Protein AF-A0A521U4K9-F1 (afdb_monomer_lite)

pLDDT: mean 96.63, std 4.37, range [61.84, 98.81]

Structure (mmCIF, N/CA/C/O backbone):
data_AF-A0A521U4K9-F1
#
_entry.id   AF-A0A521U4K9-F1
#
loop_
_atom_site.group_PDB
_atom_site.id
_atom_site.type_symbol
_atom_site.label_atom_id
_atom_site.label_alt_id
_atom_site.label_comp_id
_atom_site.label_asym_id
_atom_site.label_entity_id
_atom_site.label_seq_id
_atom_site.pdbx_PDB_ins_code
_atom_site.Cartn_x
_atom_site.Cartn_y
_atom_site.Cartn_z
_atom_site.occupancy
_atom_site.B_iso_or_equiv
_atom_site.auth_seq_id
_atom_site.auth_comp_id
_atom_site.auth_asym_id
_atom_site.auth_atom_id
_atom_site.pdbx_PDB_model_num
ATOM 1 N N . LYS A 1 1 ? -13.350 -1.425 17.538 1.00 61.84 1 LYS A N 1
ATOM 2 C CA . LYS A 1 1 ? -12.355 -0.314 17.530 1.00 61.84 1 LYS A CA 1
ATOM 3 C C . LYS A 1 1 ? -10.977 -0.824 17.976 1.00 61.84 1 LYS A C 1
ATOM 5 O O . LYS A 1 1 ? -10.455 -0.372 18.983 1.00 61.84 1 LYS A O 1
ATOM 10 N N . THR A 1 2 ? -10.423 -1.805 17.267 1.00 84.25 2 THR A N 1
ATOM 11 C CA . THR A 1 2 ? -9.210 -2.547 17.663 1.00 84.25 2 THR A CA 1
ATOM 12 C C . THR A 1 2 ? -7.919 -1.901 17.163 1.00 84.25 2 THR A C 1
ATOM 14 O O . THR A 1 2 ? -6.935 -1.879 17.890 1.00 84.25 2 THR A O 1
ATOM 17 N N . PHE A 1 3 ? -7.932 -1.308 15.968 1.00 93.25 3 PHE A N 1
ATOM 18 C CA . PHE A 1 3 ? -6.761 -0.638 15.396 1.00 93.25 3 PHE A CA 1
ATOM 19 C C . PHE A 1 3 ? -6.700 0.839 15.819 1.00 93.25 3 PHE A C 1
ATOM 21 O O . PHE A 1 3 ? -7.685 1.550 15.593 1.00 93.25 3 PHE A O 1
ATOM 28 N N . PRO A 1 4 ? -5.600 1.339 16.410 1.00 95.75 4 PRO A N 1
ATOM 29 C CA . PRO A 1 4 ? -5.439 2.762 16.723 1.00 95.75 4 PRO A CA 1
ATOM 30 C C . PRO A 1 4 ? -5.479 3.653 15.471 1.00 95.75 4 PRO A C 1
ATOM 32 O O . PRO A 1 4 ? -5.166 3.198 14.376 1.00 95.75 4 PRO A O 1
ATOM 35 N N . ILE A 1 5 ? -5.855 4.928 15.610 1.00 97.19 5 ILE A N 1
ATOM 36 C CA . ILE A 1 5 ? -5.703 5.903 14.513 1.00 97.19 5 ILE A CA 1
ATOM 37 C C . ILE A 1 5 ? -4.213 6.030 14.176 1.00 97.19 5 ILE A C 1
ATOM 39 O O . ILE A 1 5 ? -3.388 6.006 15.089 1.00 97.19 5 ILE A O 1
ATOM 43 N N . ASN A 1 6 ? -3.882 6.193 12.889 1.00 97.69 6 ASN A N 1
ATOM 44 C CA . ASN A 1 6 ? -2.501 6.273 12.411 1.00 97.69 6 ASN A CA 1
ATOM 45 C C . ASN A 1 6 ? -1.673 5.035 12.804 1.00 97.69 6 ASN A C 1
ATOM 47 O O . ASN A 1 6 ? -0.606 5.129 13.408 1.00 97.69 6 ASN A O 1
ATOM 51 N N . HIS A 1 7 ? -2.208 3.857 12.503 1.00 96.75 7 HIS A N 1
ATOM 52 C CA . HIS A 1 7 ? -1.612 2.573 12.851 1.00 96.75 7 HIS A CA 1
ATOM 53 C C . HIS A 1 7 ? -1.252 1.798 11.593 1.00 96.75 7 HIS A C 1
ATOM 55 O O . HIS A 1 7 ? -1.908 1.928 10.560 1.00 96.75 7 HIS A O 1
ATOM 61 N N . SER A 1 8 ? -0.248 0.937 11.699 1.00 97.62 8 SER A N 1
ATOM 62 C CA . SER A 1 8 ? 0.064 -0.004 10.640 1.00 97.62 8 SER A CA 1
ATOM 63 C C . SER A 1 8 ? 0.659 -1.293 11.176 1.00 97.62 8 SER A C 1
ATOM 65 O O . SER A 1 8 ? 1.456 -1.262 12.114 1.00 97.62 8 SER A O 1
ATOM 67 N N . GLU A 1 9 ? 0.368 -2.389 10.494 1.00 97.75 9 GLU A N 1
ATOM 68 C CA . GLU A 1 9 ? 0.968 -3.700 10.725 1.00 97.75 9 GLU A CA 1
ATOM 69 C C . GLU A 1 9 ? 1.112 -4.456 9.400 1.00 97.75 9 GLU A C 1
ATOM 71 O O . GLU A 1 9 ? 0.557 -4.061 8.371 1.00 97.75 9 GLU A O 1
ATOM 76 N N . VAL A 1 10 ? 1.920 -5.515 9.407 1.00 98.25 10 VAL A N 1
ATOM 77 C CA . VAL A 1 10 ? 2.099 -6.374 8.235 1.00 98.25 10 VAL A CA 1
ATOM 78 C C . VAL A 1 10 ? 1.117 -7.529 8.330 1.00 98.25 10 VAL A C 1
ATOM 80 O O . VAL A 1 10 ? 1.161 -8.295 9.290 1.00 98.25 10 VAL A O 1
ATOM 83 N N . ILE A 1 11 ? 0.284 -7.688 7.306 1.00 97.88 11 ILE A N 1
ATOM 84 C CA . ILE A 1 11 ? -0.623 -8.830 7.175 1.00 97.88 11 ILE A CA 1
ATOM 85 C C . ILE A 1 11 ? -0.159 -9.750 6.045 1.00 97.88 11 ILE A C 1
ATOM 87 O O . ILE A 1 11 ? 0.555 -9.331 5.127 1.00 97.88 11 ILE A O 1
ATOM 91 N N . THR A 1 12 ? -0.568 -11.016 6.117 1.00 98.12 12 THR A N 1
ATOM 92 C CA . THR A 1 12 ? -0.305 -12.009 5.069 1.00 98.12 12 THR A CA 1
ATOM 93 C C . THR A 1 12 ? -1.597 -12.314 4.326 1.00 98.12 12 THR A C 1
ATOM 95 O O . THR A 1 12 ? -2.583 -12.694 4.953 1.00 98.12 12 THR A O 1
ATOM 98 N N . TYR A 1 13 ? -1.596 -12.163 3.001 1.00 97.44 13 TYR A N 1
ATOM 99 C CA . TYR A 1 13 ? -2.740 -12.511 2.164 1.00 97.44 13 TYR A CA 1
ATOM 100 C C . TYR A 1 13 ? -2.307 -13.004 0.768 1.00 97.44 13 TYR A C 1
ATOM 102 O O . TYR A 1 13 ? -1.476 -12.347 0.132 1.00 97.44 13 TYR A O 1
ATOM 110 N N . PRO A 1 14 ? -2.903 -14.100 0.259 1.00 95.81 14 PRO A N 1
ATOM 111 C CA . PRO A 1 14 ? -3.728 -15.043 1.015 1.00 95.81 14 PRO A CA 1
ATOM 112 C C . PRO A 1 14 ? -2.848 -15.842 1.990 1.00 95.81 14 PRO A C 1
ATOM 114 O O . PRO A 1 14 ? -1.773 -16.312 1.604 1.00 95.81 14 PRO A O 1
ATOM 117 N N . SER A 1 15 ? -3.291 -15.976 3.245 1.00 94.00 15 SER A N 1
ATOM 118 C CA . SER A 1 15 ? -2.659 -16.893 4.202 1.00 94.00 15 SER A CA 1
ATOM 119 C C . SER A 1 15 ? -3.058 -18.324 3.860 1.00 94.00 15 SER A C 1
ATOM 121 O O . SER A 1 15 ? -4.207 -18.603 3.517 1.00 94.00 15 SER A O 1
ATOM 123 N N . THR A 1 16 ? -2.082 -19.216 3.911 1.00 94.94 16 THR A N 1
ATOM 124 C CA . THR A 1 16 ? -2.222 -20.632 3.565 1.00 94.94 16 THR A CA 1
ATOM 125 C C . THR A 1 16 ? -2.215 -21.533 4.794 1.00 94.94 16 THR A C 1
ATOM 127 O O . THR A 1 16 ? -2.588 -22.698 4.694 1.00 94.94 16 THR A O 1
ATOM 130 N N . GLY A 1 17 ? -1.779 -21.009 5.945 1.00 95.00 17 GLY A N 1
ATOM 131 C CA . GLY A 1 17 ? -1.501 -21.799 7.143 1.00 95.00 17 GLY A CA 1
ATOM 132 C C . GLY A 1 17 ? -0.159 -22.539 7.094 1.00 95.00 17 GLY A C 1
ATOM 133 O O . GLY A 1 17 ? 0.255 -23.084 8.114 1.00 95.00 17 GLY A O 1
ATOM 134 N N . ASP A 1 18 ? 0.540 -22.531 5.953 1.00 97.12 18 ASP A N 1
ATOM 135 C CA . ASP A 1 18 ? 1.917 -23.008 5.828 1.00 97.12 18 ASP A CA 1
ATOM 136 C C . ASP A 1 18 ? 2.881 -21.844 6.118 1.00 97.12 18 ASP A C 1
ATOM 138 O O . ASP A 1 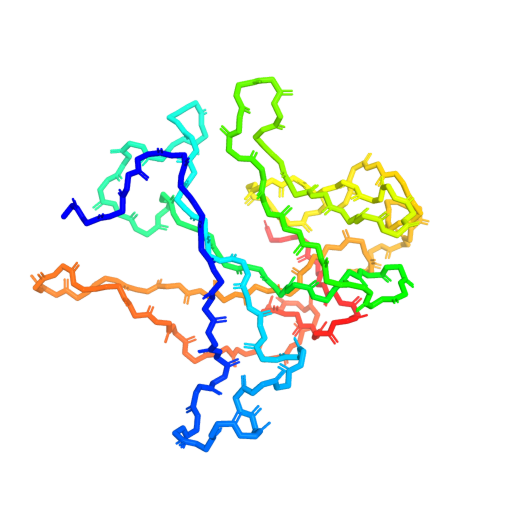18 ? 2.930 -20.885 5.341 1.00 97.12 18 ASP A O 1
ATOM 142 N N . PRO A 1 19 ? 3.685 -21.903 7.198 1.00 95.69 19 PRO A N 1
ATOM 143 C CA . PRO A 1 19 ? 4.607 -20.827 7.550 1.00 95.69 19 PRO A CA 1
ATOM 144 C C . PRO A 1 19 ? 5.645 -20.503 6.470 1.00 95.69 19 PRO A C 1
ATOM 146 O O . PRO A 1 19 ? 6.095 -19.360 6.393 1.00 95.69 19 PRO A O 1
ATOM 149 N N . ALA A 1 20 ? 6.048 -21.477 5.649 1.00 95.56 20 ALA A N 1
ATOM 150 C CA . ALA A 1 20 ? 7.034 -21.270 4.593 1.00 95.56 20 ALA A CA 1
ATOM 151 C C . ALA A 1 20 ? 6.431 -20.497 3.415 1.00 95.56 20 ALA A C 1
ATOM 153 O O . ALA A 1 20 ? 7.041 -19.542 2.935 1.00 95.56 20 ALA A O 1
ATOM 154 N N . LEU A 1 21 ? 5.218 -20.863 2.989 1.00 95.19 21 LEU A N 1
ATOM 155 C CA . LEU A 1 21 ? 4.490 -20.114 1.961 1.00 95.19 21 LEU A CA 1
ATOM 156 C C . LEU A 1 21 ? 4.091 -18.736 2.479 1.00 95.19 21 LEU A C 1
ATOM 158 O O . LEU A 1 21 ? 4.278 -17.735 1.795 1.00 95.19 21 LEU A O 1
ATOM 162 N N . ASP A 1 22 ? 3.617 -18.655 3.718 1.00 96.94 22 ASP A N 1
ATOM 163 C CA . ASP A 1 22 ? 3.196 -17.398 4.322 1.00 96.94 22 ASP A CA 1
ATOM 164 C C . ASP A 1 22 ? 4.381 -16.462 4.598 1.00 96.94 22 ASP A C 1
ATOM 166 O O . ASP A 1 22 ? 4.162 -15.271 4.789 1.00 96.94 22 ASP A O 1
ATOM 170 N N . ALA A 1 23 ? 5.633 -16.931 4.571 1.00 95.88 23 ALA A N 1
ATOM 171 C CA . ALA A 1 23 ? 6.826 -16.083 4.630 1.00 95.88 23 ALA A CA 1
ATOM 172 C C . ALA A 1 23 ? 7.155 -15.379 3.297 1.00 95.88 23 ALA A C 1
ATOM 174 O O . ALA A 1 23 ?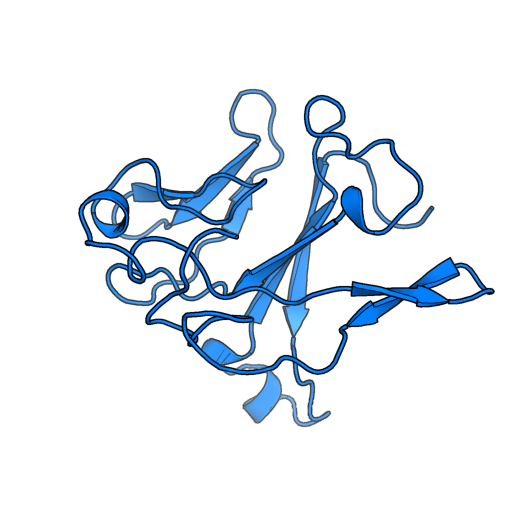 7.978 -14.461 3.283 1.00 95.88 23 ALA A O 1
ATOM 175 N N . GLU A 1 24 ? 6.518 -15.765 2.188 1.00 96.69 24 GLU A N 1
ATOM 176 C CA . GLU A 1 24 ? 6.770 -15.210 0.859 1.00 96.69 24 GLU A CA 1
ATOM 177 C C . GLU A 1 24 ? 6.497 -13.696 0.801 1.00 96.69 24 GLU A C 1
ATOM 179 O O . GLU A 1 24 ? 5.424 -13.211 1.166 1.00 96.69 24 GLU A O 1
ATOM 184 N N . ALA A 1 25 ? 7.461 -12.938 0.271 1.00 96.94 25 ALA A N 1
ATOM 185 C CA . ALA A 1 25 ? 7.405 -11.478 0.166 1.00 96.94 25 ALA A CA 1
ATOM 186 C C . ALA A 1 25 ? 6.171 -10.960 -0.599 1.00 96.94 25 ALA A C 1
ATOM 188 O O . ALA A 1 25 ? 5.576 -9.955 -0.213 1.00 96.94 25 ALA A O 1
ATOM 189 N N . PHE A 1 26 ? 5.750 -11.670 -1.650 1.00 97.00 26 PHE A N 1
ATOM 190 C CA . PHE A 1 26 ? 4.608 -11.301 -2.494 1.00 97.00 26 PHE A CA 1
ATOM 191 C C . PHE A 1 26 ? 3.251 -11.483 -1.798 1.00 97.00 26 PHE A C 1
ATOM 193 O O . PHE A 1 26 ? 2.238 -11.010 -2.304 1.00 97.00 26 PHE A O 1
ATOM 200 N N . ARG A 1 27 ? 3.224 -12.102 -0.612 1.00 97.62 27 ARG A N 1
ATOM 201 C CA . ARG A 1 27 ? 2.026 -12.244 0.227 1.00 97.62 27 ARG A CA 1
ATOM 202 C C . ARG A 1 27 ? 1.973 -11.232 1.361 1.00 97.62 27 ARG A C 1
ATOM 204 O O . ARG A 1 27 ? 1.055 -11.298 2.175 1.00 97.62 27 ARG A O 1
ATOM 211 N N . LYS A 1 28 ? 2.948 -10.323 1.457 1.00 98.44 28 LYS A N 1
ATOM 212 C CA . LYS A 1 28 ? 3.038 -9.332 2.533 1.00 98.44 28 LYS A CA 1
ATOM 213 C C . LYS A 1 28 ? 2.417 -8.010 2.118 1.00 98.44 28 LYS A C 1
ATOM 215 O O . LYS A 1 28 ? 2.754 -7.434 1.080 1.00 98.44 28 LYS A O 1
ATOM 220 N N . TRP A 1 29 ? 1.530 -7.520 2.973 1.00 98.69 29 TRP A N 1
ATOM 221 C CA . TRP A 1 29 ? 0.779 -6.295 2.754 1.00 98.69 29 TRP A CA 1
ATOM 222 C C . TRP A 1 29 ? 0.945 -5.372 3.945 1.00 98.69 29 TRP A C 1
ATOM 224 O O . TRP A 1 29 ? 0.877 -5.802 5.098 1.00 98.69 29 TRP A O 1
ATOM 234 N N . GLN A 1 30 ? 1.134 -4.090 3.661 1.00 98.50 30 GLN A N 1
ATOM 235 C CA . GLN A 1 30 ? 1.106 -3.063 4.679 1.00 98.50 30 GLN A CA 1
ATOM 236 C C . GLN A 1 30 ? -0.353 -2.703 4.946 1.00 98.50 30 GLN A C 1
ATOM 238 O O . GLN A 1 30 ? -0.948 -1.951 4.175 1.00 98.50 30 GLN A O 1
ATOM 243 N N . PHE A 1 31 ? -0.923 -3.238 6.025 1.00 98.56 31 PHE A N 1
ATOM 244 C CA . PHE A 1 31 ? -2.208 -2.790 6.549 1.00 98.56 31 PHE A CA 1
ATOM 245 C C . PHE A 1 31 ? -2.014 -1.456 7.265 1.00 98.56 31 PHE A C 1
ATOM 247 O O . PHE A 1 31 ? -1.062 -1.292 8.033 1.00 98.56 31 PHE A O 1
ATOM 254 N N . ILE A 1 32 ? -2.888 -0.495 6.982 1.00 98.56 32 ILE A N 1
ATOM 255 C CA . ILE A 1 32 ? -2.813 0.872 7.491 1.00 98.56 32 ILE A CA 1
ATOM 256 C C . ILE A 1 32 ? -4.213 1.294 7.921 1.00 98.56 32 ILE A C 1
ATOM 258 O O . ILE A 1 32 ? -5.136 1.307 7.107 1.00 98.56 32 ILE A O 1
ATOM 262 N N . ARG A 1 33 ? -4.359 1.718 9.177 1.00 98.12 33 ARG A N 1
ATOM 263 C CA . ARG A 1 33 ? -5.419 2.648 9.563 1.00 98.12 33 ARG A CA 1
ATOM 264 C C . ARG A 1 33 ? -4.868 4.057 9.411 1.00 98.12 33 ARG A C 1
ATOM 266 O O . ARG A 1 33 ? -3.878 4.408 10.052 1.00 98.12 33 ARG A O 1
ATOM 273 N N . LEU A 1 34 ? -5.508 4.845 8.556 1.00 98.38 34 LEU A N 1
ATOM 274 C CA . LEU A 1 34 ? -5.054 6.184 8.200 1.00 98.38 34 LEU A CA 1
ATOM 275 C C . LEU A 1 34 ? -4.941 7.099 9.436 1.00 98.38 34 LEU A C 1
ATOM 277 O O . LEU A 1 34 ? -5.549 6.834 10.482 1.00 98.38 34 LEU A O 1
ATOM 281 N N . PRO A 1 35 ? -4.150 8.178 9.354 1.00 97.81 35 PRO A N 1
ATOM 282 C CA . PRO A 1 35 ? -4.183 9.234 10.352 1.00 97.81 35 PRO A CA 1
ATOM 283 C C . PRO A 1 35 ? -5.491 10.032 10.267 1.00 97.81 35 PRO A C 1
ATOM 285 O O . PRO A 1 35 ? -6.232 9.946 9.283 1.00 97.81 35 PRO A O 1
ATOM 288 N N . GLN A 1 36 ? -5.797 10.790 11.321 1.00 97.19 36 GLN A N 1
ATOM 289 C CA . GLN A 1 36 ? -7.081 11.483 11.455 1.00 97.19 36 GLN A CA 1
ATOM 290 C C . GLN A 1 36 ? -7.327 12.466 10.304 1.00 97.19 36 GLN A C 1
ATOM 292 O O . GLN A 1 36 ? -8.405 12.476 9.722 1.00 97.19 36 GLN A O 1
ATOM 297 N N . GLU A 1 37 ? -6.312 13.234 9.916 1.00 96.62 37 GLU A N 1
ATOM 298 C CA . GLU A 1 37 ? -6.378 14.206 8.822 1.00 96.62 37 GLU A CA 1
ATOM 299 C C . GLU A 1 37 ? -6.636 13.573 7.443 1.00 96.62 37 GLU A C 1
ATOM 301 O O . GLU A 1 37 ? -7.054 14.264 6.519 1.00 96.62 37 GLU A O 1
ATOM 306 N N . LEU A 1 38 ? -6.433 12.257 7.312 1.00 97.06 38 LEU A N 1
ATOM 307 C CA . LEU A 1 38 ? -6.734 11.474 6.110 1.00 97.06 38 LEU A CA 1
ATOM 308 C C . LEU A 1 38 ? -8.003 10.616 6.277 1.00 97.06 38 LEU A C 1
ATOM 310 O O . LEU A 1 38 ? -8.269 9.729 5.469 1.00 97.06 38 LEU A O 1
ATOM 314 N N . GLY A 1 39 ? -8.803 10.882 7.315 1.00 97.25 39 GLY A N 1
ATOM 315 C CA . GLY A 1 39 ? -10.086 10.227 7.570 1.00 97.25 39 GLY A CA 1
ATOM 316 C C . GLY A 1 39 ? -10.004 8.945 8.395 1.00 97.25 39 GLY A C 1
ATOM 317 O O . GLY A 1 39 ? -10.969 8.190 8.420 1.00 97.25 39 GLY A O 1
ATOM 318 N N . GLY A 1 40 ? -8.887 8.680 9.075 1.00 97.25 40 GLY A N 1
ATOM 319 C CA . GLY A 1 40 ? -8.713 7.476 9.889 1.00 97.25 40 GLY A CA 1
ATOM 320 C C . GLY A 1 40 ? -9.606 7.374 11.128 1.00 97.25 40 GLY A C 1
ATOM 321 O O . GLY A 1 40 ? -9.705 6.305 11.734 1.00 97.25 40 GLY A O 1
ATOM 322 N N . ASP A 1 41 ? -10.257 8.460 11.537 1.00 96.81 41 ASP A N 1
ATOM 323 C CA . ASP A 1 41 ? -11.217 8.503 12.642 1.00 96.81 41 ASP A CA 1
ATOM 324 C C . ASP A 1 41 ? -12.618 7.998 12.256 1.00 96.81 41 ASP A C 1
ATOM 326 O O . ASP A 1 41 ? -13.400 7.636 13.148 1.00 96.81 41 ASP A O 1
ATOM 330 N N . LYS A 1 42 ? -12.912 7.865 10.955 1.00 95.31 42 LYS A N 1
ATOM 331 C CA . LYS A 1 42 ? -14.152 7.247 10.470 1.00 95.31 42 LYS A CA 1
ATOM 332 C C . LYS A 1 42 ? -14.261 5.796 10.946 1.00 95.31 42 LYS A C 1
ATOM 334 O O . LYS A 1 42 ? -13.266 5.117 11.228 1.00 95.31 42 LYS A O 1
ATOM 339 N N . GLN A 1 43 ? -15.495 5.322 11.080 1.00 90.81 43 GLN A N 1
ATOM 340 C CA . GLN A 1 43 ? -15.815 3.987 11.601 1.00 90.81 43 GLN A CA 1
ATOM 341 C C . GLN A 1 43 ? -16.301 3.055 10.484 1.00 90.81 43 GLN A C 1
ATOM 343 O O . GLN A 1 43 ? -17.217 2.267 10.686 1.00 90.81 43 GLN A O 1
ATOM 348 N N . ASP A 1 44 ? -15.695 3.168 9.306 1.00 94.12 44 ASP A N 1
ATOM 349 C CA . ASP A 1 44 ? -15.998 2.368 8.122 1.00 94.12 44 ASP A CA 1
ATOM 350 C C . ASP A 1 44 ? -14.699 2.001 7.377 1.00 94.12 44 ASP A C 1
ATOM 352 O O . ASP A 1 44 ? -13.596 2.392 7.778 1.00 94.12 44 ASP A O 1
ATOM 356 N N . VAL A 1 45 ? -14.825 1.233 6.289 1.00 96.75 45 VAL A N 1
ATOM 357 C CA . VAL A 1 45 ? -13.689 0.756 5.479 1.00 96.75 45 VAL A CA 1
ATOM 358 C C . VAL A 1 45 ? -12.826 1.882 4.903 1.00 96.75 45 VAL A C 1
ATOM 360 O O . VAL A 1 45 ? -11.650 1.658 4.622 1.00 96.75 45 VAL A O 1
ATOM 363 N N . SER A 1 46 ? -13.350 3.106 4.764 1.00 96.94 46 SER A N 1
ATOM 364 C CA . SER A 1 46 ? -12.597 4.226 4.189 1.00 96.94 46 SER A CA 1
ATOM 365 C C . SER A 1 46 ? -11.433 4.688 5.072 1.00 96.94 46 SER A C 1
ATOM 367 O O . SER A 1 46 ? -10.500 5.304 4.553 1.00 96.94 46 SER A O 1
ATOM 369 N N . SER A 1 47 ? -11.429 4.323 6.359 1.00 97.38 47 SER A N 1
ATOM 370 C CA . SER A 1 47 ? -10.316 4.545 7.295 1.00 97.38 47 SER A CA 1
ATOM 371 C C . SER A 1 47 ? -9.109 3.639 7.060 1.00 97.38 47 SER A C 1
ATOM 373 O O . SER A 1 47 ? -8.058 3.867 7.664 1.00 97.38 47 SER A O 1
ATOM 375 N N . PHE A 1 48 ? -9.248 2.597 6.238 1.00 98.19 48 PHE A N 1
ATOM 376 C CA . PHE A 1 48 ? -8.259 1.532 6.109 1.00 98.19 48 PHE A CA 1
ATOM 377 C C . PHE A 1 48 ? -7.702 1.436 4.695 1.00 98.19 48 PHE A C 1
ATOM 379 O O . PHE A 1 48 ? -8.388 1.707 3.708 1.00 98.19 48 PHE A O 1
ATOM 386 N N . ARG A 1 49 ? -6.438 1.036 4.592 1.00 98.50 49 ARG A N 1
ATOM 387 C CA . ARG A 1 49 ? -5.761 0.696 3.340 1.00 98.50 49 ARG A CA 1
ATOM 388 C C . ARG A 1 49 ? -4.926 -0.558 3.540 1.00 98.50 49 ARG A C 1
ATOM 390 O O . ARG A 1 49 ? -4.412 -0.796 4.631 1.00 98.50 49 ARG A O 1
ATOM 397 N N . ALA A 1 50 ? -4.766 -1.335 2.479 1.00 98.62 50 ALA A N 1
ATOM 398 C CA . ALA A 1 50 ? -3.741 -2.361 2.410 1.00 98.62 50 ALA A CA 1
ATOM 399 C C . ALA A 1 50 ? -3.106 -2.359 1.031 1.00 98.62 50 ALA A C 1
ATOM 401 O O . ALA A 1 50 ? -3.785 -2.531 0.023 1.00 98.62 50 ALA A O 1
ATOM 402 N N . TYR A 1 51 ? -1.791 -2.192 1.011 1.00 98.81 51 TYR A N 1
ATOM 403 C CA . TYR A 1 51 ? -0.995 -2.172 -0.207 1.00 98.81 51 TYR A CA 1
ATOM 404 C C . TYR A 1 51 ? 0.067 -3.254 -0.150 1.00 98.81 51 TYR A C 1
ATOM 406 O O . TYR A 1 51 ? 0.571 -3.575 0.930 1.00 98.81 51 TYR A O 1
ATOM 414 N N . SER A 1 52 ? 0.426 -3.808 -1.305 1.00 98.69 52 SER A N 1
ATOM 415 C CA . SER A 1 52 ? 1.526 -4.765 -1.364 1.00 98.69 52 SER A CA 1
ATOM 416 C C . SER A 1 52 ? 2.803 -4.106 -0.852 1.00 98.69 52 SER A C 1
ATOM 418 O O . SER A 1 52 ? 3.106 -2.966 -1.209 1.00 98.69 52 SER A O 1
ATOM 420 N N . MET A 1 53 ? 3.579 -4.828 -0.043 1.00 98.62 53 MET A N 1
ATOM 421 C CA . MET A 1 53 ? 4.881 -4.351 0.426 1.00 98.62 53 MET A CA 1
ATOM 422 C C . MET A 1 53 ? 5.956 -4.380 -0.667 1.00 98.62 53 MET A C 1
ATOM 424 O O . MET A 1 53 ? 7.042 -3.845 -0.462 1.00 98.62 53 MET A O 1
ATOM 428 N N . VAL A 1 54 ? 5.681 -4.975 -1.829 1.00 98.69 54 VAL A N 1
ATOM 429 C CA . VAL A 1 54 ? 6.640 -5.080 -2.933 1.00 98.69 54 VAL A CA 1
ATOM 430 C C . VAL A 1 54 ? 6.793 -3.717 -3.617 1.00 98.69 54 VAL A C 1
ATOM 432 O O . VAL A 1 54 ? 5.945 -3.292 -4.399 1.00 98.69 54 VAL A O 1
ATOM 435 N N . CYS A 1 55 ? 7.889 -3.016 -3.318 1.00 98.75 55 CYS A N 1
ATOM 436 C CA . CYS A 1 55 ? 8.211 -1.713 -3.901 1.00 98.75 55 CYS A CA 1
ATOM 437 C C . CYS A 1 55 ? 8.357 -1.801 -5.427 1.00 98.75 55 CYS A C 1
ATOM 439 O O . CYS A 1 55 ? 9.084 -2.651 -5.932 1.00 98.75 55 CYS A O 1
ATOM 441 N N . LEU A 1 56 ? 7.766 -0.857 -6.158 1.00 98.62 56 LEU A N 1
ATOM 442 C CA . LEU A 1 56 ? 7.696 -0.896 -7.623 1.00 98.62 56 LEU A CA 1
ATOM 443 C C . LEU A 1 56 ? 9.037 -0.653 -8.323 1.00 98.62 56 LEU A C 1
ATOM 445 O O . LEU A 1 56 ? 9.181 -0.991 -9.488 1.00 98.62 56 LEU A O 1
ATOM 449 N N . HIS A 1 57 ? 10.037 -0.100 -7.626 1.00 98.31 57 HIS A N 1
ATOM 450 C CA . HIS A 1 57 ? 11.379 0.075 -8.188 1.00 98.31 57 HIS A CA 1
ATOM 451 C C . HIS A 1 57 ? 12.086 -1.264 -8.456 1.00 98.31 57 HIS A C 1
ATOM 453 O O . HIS A 1 57 ? 12.323 -1.607 -9.604 1.00 98.31 57 HIS A O 1
ATOM 459 N N . LEU A 1 58 ? 12.448 -1.992 -7.394 1.00 97.25 58 LEU A N 1
ATOM 460 C CA . LEU A 1 58 ? 13.196 -3.258 -7.448 1.00 97.25 58 LEU A CA 1
ATOM 461 C C . LEU A 1 58 ? 12.807 -4.164 -6.264 1.00 97.25 58 LEU A C 1
ATOM 463 O O . LEU A 1 58 ? 13.654 -4.740 -5.589 1.00 97.25 58 LEU A O 1
ATOM 467 N N . TRP A 1 59 ? 11.509 -4.203 -5.954 1.00 98.25 59 TRP A N 1
ATOM 468 C CA . TRP A 1 59 ? 10.844 -5.206 -5.107 1.00 98.25 59 TRP A CA 1
ATOM 469 C C . TRP A 1 59 ? 11.313 -5.362 -3.655 1.00 98.25 59 TRP A C 1
ATOM 471 O O . TRP A 1 59 ? 10.886 -6.284 -2.965 1.00 98.25 59 TRP A O 1
ATOM 481 N N . CYS A 1 60 ? 12.112 -4.429 -3.136 1.00 98.25 60 CYS A N 1
ATOM 482 C CA . CYS A 1 60 ? 12.326 -4.317 -1.695 1.00 98.25 60 CYS A CA 1
ATOM 483 C C . CYS A 1 60 ? 11.002 -4.168 -0.932 1.00 98.25 60 CYS A C 1
ATOM 485 O O . CYS A 1 60 ? 10.043 -3.589 -1.444 1.00 98.25 60 CYS A O 1
ATOM 487 N N . LEU A 1 61 ? 10.991 -4.605 0.327 1.00 98.44 61 LEU A N 1
ATOM 488 C CA . LEU A 1 61 ? 9.840 -4.434 1.206 1.00 98.44 61 LEU A CA 1
ATOM 489 C C . LEU A 1 61 ? 9.851 -3.042 1.844 1.00 98.44 61 LEU A C 1
ATOM 491 O O . LEU A 1 61 ? 10.737 -2.715 2.637 1.00 98.44 61 LEU A O 1
ATOM 495 N N . TRP A 1 62 ? 8.885 -2.207 1.467 1.00 98.50 62 TRP A N 1
ATOM 496 C CA . TRP A 1 62 ? 8.65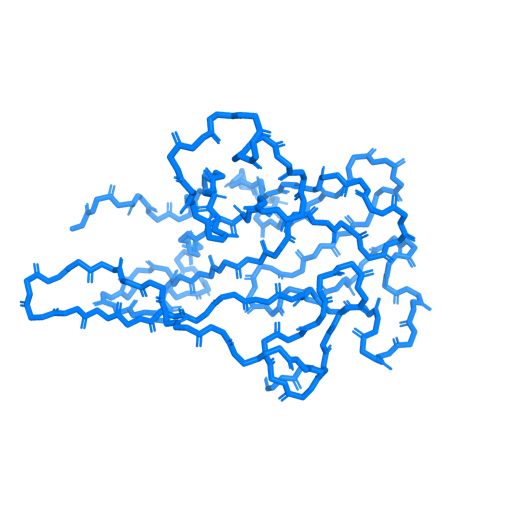5 -0.906 2.101 1.00 98.50 62 TRP A CA 1
ATOM 497 C C . TRP A 1 62 ? 7.747 -1.065 3.326 1.00 98.50 62 TRP A C 1
ATOM 499 O O . TRP A 1 62 ? 7.070 -2.082 3.469 1.00 98.50 62 TRP A O 1
ATOM 509 N N . LYS A 1 63 ? 7.717 -0.060 4.207 1.00 98.19 63 LYS A N 1
ATOM 510 C CA . LYS A 1 63 ? 6.744 -0.018 5.308 1.00 98.19 63 LYS A CA 1
ATOM 511 C C . LYS A 1 63 ? 6.143 1.364 5.512 1.00 98.19 63 LYS A C 1
ATOM 513 O O . LYS A 1 63 ? 6.742 2.369 5.119 1.00 98.19 63 LYS A O 1
ATOM 518 N N . TYR A 1 64 ? 4.977 1.407 6.147 1.00 98.62 64 TYR A N 1
ATOM 519 C CA . TYR A 1 64 ? 4.383 2.651 6.627 1.00 98.62 64 TYR A CA 1
ATOM 520 C C . TYR A 1 64 ? 5.076 3.122 7.909 1.00 98.62 64 TYR A C 1
ATOM 522 O O . TYR A 1 64 ? 5.492 2.319 8.746 1.00 98.62 64 TYR A O 1
ATOM 530 N N . TRP A 1 65 ? 5.196 4.436 8.048 1.00 98.19 65 TRP A N 1
ATOM 531 C CA . TRP A 1 65 ? 5.792 5.092 9.202 1.00 98.19 65 TRP A CA 1
ATOM 532 C C . TRP A 1 65 ? 4.769 6.036 9.847 1.00 98.19 65 TRP A C 1
ATOM 534 O O . TRP A 1 65 ? 4.444 7.061 9.239 1.00 98.19 65 TRP A O 1
ATOM 544 N N . PRO A 1 66 ? 4.232 5.703 11.038 1.00 97.06 66 PRO A N 1
ATOM 545 C CA . PRO A 1 66 ? 3.162 6.464 11.680 1.00 97.06 66 PRO A CA 1
ATOM 546 C C . PRO A 1 66 ? 3.654 7.708 12.433 1.00 97.06 66 PRO A C 1
ATOM 548 O O . PRO A 1 66 ? 2.839 8.444 12.978 1.00 97.06 66 PRO A O 1
ATOM 551 N N . GLU A 1 67 ? 4.957 7.969 12.515 1.00 95.81 67 GLU A N 1
ATOM 552 C CA . GLU A 1 67 ? 5.473 9.108 13.275 1.00 95.81 67 GLU A CA 1
ATOM 553 C C . GLU A 1 67 ? 4.976 10.450 12.710 1.00 95.81 67 GLU A C 1
ATOM 555 O O . GLU A 1 67 ? 4.813 10.621 11.496 1.00 95.81 67 GLU A O 1
ATOM 560 N N . GLU A 1 68 ? 4.759 11.424 13.599 1.00 90.62 68 GLU A N 1
ATOM 561 C CA . GLU A 1 68 ? 4.413 12.794 13.212 1.00 90.62 68 GLU A CA 1
ATOM 562 C C . GLU A 1 68 ? 5.462 13.381 12.255 1.00 90.62 68 GLU A C 1
ATOM 564 O O . GLU A 1 68 ? 6.666 13.188 12.422 1.00 90.62 68 GLU A O 1
ATOM 569 N N . GLY A 1 69 ? 5.000 14.064 11.203 1.00 91.06 69 GLY A N 1
ATOM 570 C CA . GLY A 1 69 ? 5.853 14.544 10.106 1.00 91.06 69 GLY A CA 1
ATOM 571 C C . GLY A 1 69 ? 6.326 13.459 9.121 1.00 91.06 69 GLY A C 1
ATOM 572 O O . GLY A 1 69 ? 7.004 13.779 8.137 1.00 91.06 69 GLY A O 1
ATOM 573 N N . ARG A 1 70 ? 5.969 12.184 9.343 1.00 94.19 70 ARG A N 1
ATOM 574 C CA . ARG A 1 70 ? 6.304 11.065 8.454 1.00 94.19 70 ARG A CA 1
ATOM 575 C C . ARG A 1 70 ? 5.090 10.551 7.687 1.00 94.19 70 ARG A C 1
ATOM 577 O O . ARG A 1 70 ? 5.040 10.789 6.482 1.00 94.19 70 ARG A O 1
ATOM 584 N N . LYS A 1 71 ? 4.137 9.915 8.384 1.00 97.19 71 LYS A N 1
ATOM 585 C CA . LYS A 1 71 ? 2.803 9.451 7.924 1.00 97.19 71 LYS A CA 1
ATOM 586 C C . LYS A 1 71 ? 2.739 9.028 6.449 1.00 97.19 71 LYS A C 1
ATOM 588 O O . LYS A 1 71 ? 1.878 9.472 5.696 1.00 97.19 71 LYS A O 1
ATOM 593 N N . ARG A 1 72 ? 3.685 8.193 6.013 1.00 98.19 72 ARG A N 1
ATOM 594 C CA . ARG A 1 72 ? 3.841 7.775 4.608 1.00 98.19 72 ARG A CA 1
ATOM 595 C C . ARG A 1 72 ? 4.505 6.412 4.498 1.00 98.19 72 ARG A C 1
ATOM 597 O O . ARG A 1 72 ? 5.117 5.930 5.453 1.00 98.19 72 ARG A O 1
ATOM 604 N N . GLY A 1 73 ? 4.411 5.805 3.320 1.00 98.56 73 GLY A N 1
ATOM 605 C CA . GLY A 1 73 ? 5.199 4.626 2.985 1.00 98.56 73 GLY A CA 1
ATOM 606 C C . GLY A 1 73 ? 6.625 5.004 2.608 1.00 98.56 73 GLY A C 1
ATOM 607 O O . GLY A 1 73 ? 6.821 5.955 1.856 1.00 98.56 73 GLY A O 1
ATOM 608 N N . GLU A 1 74 ? 7.620 4.259 3.085 1.00 98.69 74 GLU A N 1
ATOM 609 C CA . GLU A 1 74 ? 9.014 4.450 2.678 1.00 98.69 74 GLU A CA 1
ATOM 610 C C . GLU A 1 74 ? 9.710 3.122 2.382 1.00 98.69 74 GLU A C 1
ATOM 612 O O . GLU A 1 74 ? 9.711 2.191 3.194 1.00 98.69 74 GLU A O 1
ATOM 617 N N . CYS A 1 75 ? 10.335 3.053 1.208 1.00 98.62 75 CYS A N 1
ATOM 618 C CA . CYS A 1 75 ? 11.203 1.958 0.810 1.00 98.62 75 CYS A CA 1
ATOM 619 C C . CYS A 1 75 ? 12.648 2.248 1.246 1.00 98.62 75 CYS A C 1
ATOM 621 O O . CYS A 1 75 ? 13.242 3.218 0.760 1.00 98.62 75 CYS A O 1
ATOM 623 N N . PRO A 1 76 ? 13.255 1.399 2.096 1.00 98.19 76 PRO A N 1
ATOM 624 C CA . PRO A 1 76 ? 14.577 1.663 2.663 1.00 98.19 76 PRO A CA 1
ATOM 625 C C . PRO A 1 76 ? 15.720 1.534 1.649 1.00 98.19 76 PRO A C 1
ATOM 627 O O . PRO A 1 76 ? 16.810 2.029 1.903 1.00 98.19 76 PRO A O 1
ATOM 630 N N . CYS A 1 77 ? 15.498 0.875 0.509 1.00 98.44 77 CYS A N 1
ATOM 631 C CA . CYS A 1 77 ? 16.578 0.571 -0.429 1.00 98.44 77 CYS A CA 1
ATOM 632 C C . CYS A 1 77 ? 17.042 1.793 -1.232 1.00 98.44 77 CYS A C 1
ATOM 634 O O . CYS A 1 77 ? 18.235 2.031 -1.361 1.00 98.44 77 CYS A O 1
ATOM 636 N N . HIS A 1 78 ? 16.099 2.563 -1.783 1.00 98.19 78 HIS A N 1
ATOM 637 C CA . HIS A 1 78 ? 16.409 3.674 -2.698 1.00 98.19 78 HIS A CA 1
ATOM 638 C C . HIS A 1 78 ? 15.535 4.912 -2.444 1.00 98.19 78 HIS A C 1
ATOM 640 O O . HIS A 1 78 ? 15.404 5.772 -3.311 1.00 98.19 78 HIS A O 1
ATOM 646 N N . GLY A 1 79 ? 14.874 4.980 -1.283 1.00 98.19 79 GLY A N 1
ATOM 647 C CA . GLY A 1 79 ? 14.126 6.163 -0.855 1.00 98.19 79 GLY A CA 1
ATOM 648 C C . GLY A 1 79 ? 12.831 6.432 -1.623 1.00 98.19 79 GLY A C 1
ATOM 649 O O . GLY A 1 79 ? 12.382 7.573 -1.655 1.00 98.19 79 GLY A O 1
ATOM 650 N N . SER A 1 80 ? 12.220 5.418 -2.251 1.00 98.81 80 SER A N 1
ATOM 651 C CA . SER A 1 80 ? 10.870 5.594 -2.809 1.00 98.81 80 SER A CA 1
ATOM 652 C C . SER A 1 80 ? 9.861 5.836 -1.690 1.00 98.81 80 SER A C 1
ATOM 654 O O . SER A 1 80 ? 9.845 5.077 -0.718 1.00 98.81 80 SER A O 1
ATOM 656 N N . MET A 1 81 ? 9.033 6.870 -1.829 1.00 98.81 81 MET A N 1
ATOM 657 C CA . MET A 1 81 ? 7.992 7.214 -0.858 1.00 98.81 81 MET A CA 1
ATOM 658 C C . MET A 1 81 ? 6.611 7.093 -1.488 1.00 98.81 81 MET A C 1
ATOM 660 O O . MET A 1 81 ? 6.422 7.520 -2.627 1.00 98.81 81 MET A O 1
ATOM 664 N N . TYR A 1 82 ? 5.667 6.530 -0.739 1.00 98.81 82 TYR A N 1
ATOM 665 C CA . TYR A 1 82 ? 4.309 6.235 -1.192 1.00 98.81 82 TYR A CA 1
ATOM 666 C C . TYR A 1 82 ? 3.281 7.014 -0.379 1.00 98.81 82 TYR A C 1
ATOM 668 O O . TYR A 1 82 ? 3.358 7.066 0.854 1.00 98.81 82 TYR A O 1
ATOM 676 N N . ASP A 1 83 ? 2.313 7.599 -1.076 1.00 98.31 83 ASP A N 1
ATOM 677 C CA . ASP A 1 83 ? 1.155 8.252 -0.479 1.00 98.31 83 ASP A CA 1
ATOM 678 C C . ASP A 1 83 ? 0.289 7.188 0.223 1.00 98.31 83 ASP A C 1
ATOM 680 O O . ASP A 1 83 ? -0.100 6.200 -0.407 1.00 98.31 83 ASP A O 1
ATOM 684 N N . PRO A 1 84 ? -0.018 7.337 1.522 1.00 97.69 84 PRO A N 1
ATOM 685 C CA . PRO A 1 84 ? -0.785 6.335 2.257 1.00 97.69 84 PRO A CA 1
ATOM 686 C C . PRO A 1 84 ? -2.253 6.245 1.823 1.00 97.69 84 PRO A C 1
ATOM 688 O O . PRO A 1 84 ? -2.901 5.242 2.105 1.00 97.69 84 PRO A O 1
ATOM 691 N N . THR A 1 85 ? -2.803 7.256 1.152 1.00 97.62 85 THR A N 1
ATOM 692 C CA . THR A 1 85 ? -4.202 7.277 0.704 1.00 97.62 85 THR A CA 1
ATOM 693 C C . THR A 1 85 ? -4.411 6.561 -0.620 1.00 97.62 85 THR A C 1
ATOM 695 O O . THR A 1 85 ? -5.456 5.926 -0.780 1.00 97.62 85 THR A O 1
ATOM 698 N N . THR A 1 86 ? -3.422 6.620 -1.517 1.00 97.94 86 THR A N 1
ATOM 699 C CA . THR A 1 86 ? -3.506 6.104 -2.894 1.00 97.94 86 THR A CA 1
ATOM 700 C C . THR A 1 86 ? -2.527 4.976 -3.199 1.00 97.94 86 THR A C 1
ATOM 702 O O . THR A 1 86 ? -2.725 4.268 -4.181 1.00 97.94 86 THR A O 1
ATOM 705 N N . GLY A 1 87 ? -1.459 4.803 -2.417 1.00 98.38 87 GLY A N 1
ATOM 706 C CA . GLY A 1 87 ? -0.373 3.872 -2.733 1.00 98.38 87 GLY A CA 1
ATOM 707 C C . GLY A 1 87 ? 0.492 4.318 -3.918 1.00 98.38 87 GLY A C 1
ATOM 708 O O . GLY A 1 87 ? 1.306 3.529 -4.401 1.00 98.38 87 GLY A O 1
ATOM 709 N N . THR A 1 88 ? 0.326 5.550 -4.409 1.00 98.75 88 THR A N 1
ATOM 710 C CA . THR A 1 88 ? 1.126 6.109 -5.505 1.00 98.75 88 THR A CA 1
ATOM 711 C C . THR A 1 88 ? 2.455 6.636 -4.976 1.00 98.75 88 THR A C 1
ATOM 713 O O . THR A 1 88 ? 2.517 7.330 -3.959 1.00 98.75 88 THR A O 1
ATOM 716 N N . ALA A 1 89 ? 3.542 6.296 -5.661 1.00 98.81 89 ALA A N 1
ATOM 717 C CA . ALA A 1 89 ? 4.863 6.814 -5.365 1.00 98.81 89 ALA A CA 1
ATOM 718 C C . ALA A 1 89 ? 4.940 8.301 -5.737 1.00 98.81 89 ALA A C 1
ATOM 720 O O . ALA A 1 89 ? 4.693 8.665 -6.885 1.00 98.81 89 ALA A O 1
ATOM 721 N N . PHE A 1 90 ? 5.339 9.150 -4.793 1.00 98.50 90 PHE A N 1
ATOM 722 C CA . PHE A 1 90 ? 5.495 10.595 -5.016 1.00 98.50 90 PHE A CA 1
ATOM 723 C C . PHE A 1 90 ? 6.949 11.076 -4.912 1.00 98.50 90 PHE A C 1
ATOM 725 O O . PHE A 1 90 ? 7.244 12.221 -5.248 1.00 98.50 90 PHE A O 1
ATOM 732 N N . ALA A 1 91 ? 7.864 10.218 -4.455 1.00 98.62 91 ALA A N 1
ATOM 733 C CA . ALA A 1 91 ? 9.296 10.496 -4.437 1.00 98.62 91 ALA A CA 1
ATOM 734 C C . ALA A 1 91 ? 10.124 9.225 -4.673 1.00 98.62 91 ALA A C 1
ATOM 736 O O . ALA A 1 91 ? 9.640 8.105 -4.478 1.00 98.62 91 ALA A O 1
ATOM 737 N N . GLY A 1 92 ? 11.396 9.415 -5.034 1.00 98.56 92 GLY A N 1
ATOM 738 C CA . GLY A 1 92 ? 12.354 8.346 -5.319 1.00 98.56 92 GLY A CA 1
ATOM 739 C C . GLY A 1 92 ? 12.110 7.646 -6.665 1.00 98.56 92 GLY A C 1
ATOM 740 O O . GLY A 1 92 ? 11.243 8.042 -7.436 1.00 98.56 92 GLY A O 1
ATOM 741 N N . PRO A 1 93 ? 12.873 6.593 -6.994 1.00 98.75 93 PRO A N 1
ATOM 742 C CA . PRO A 1 93 ? 12.858 6.023 -8.342 1.00 98.75 93 PRO A CA 1
ATOM 743 C C . PRO A 1 93 ? 11.521 5.380 -8.748 1.00 98.75 93 PRO A C 1
ATOM 745 O O . PRO A 1 93 ? 11.211 5.346 -9.934 1.00 98.75 93 PRO A O 1
ATOM 748 N N . ALA A 1 94 ? 10.693 4.912 -7.804 1.00 98.62 94 ALA A N 1
ATOM 749 C CA . ALA A 1 94 ? 9.353 4.414 -8.133 1.00 98.62 94 ALA A CA 1
ATOM 750 C C . ALA A 1 94 ? 8.416 5.517 -8.664 1.00 98.62 94 ALA A C 1
ATOM 752 O O . ALA A 1 94 ? 7.559 5.226 -9.493 1.00 98.62 94 ALA A O 1
ATOM 753 N N . SER A 1 95 ? 8.591 6.781 -8.251 1.00 98.50 95 SER A N 1
ATOM 754 C CA . SER A 1 95 ? 7.760 7.895 -8.741 1.00 98.50 95 SER A CA 1
ATOM 755 C C . SER A 1 95 ? 8.141 8.359 -10.149 1.00 98.50 95 SER A C 1
ATOM 757 O O . SER A 1 95 ? 7.430 9.166 -10.737 1.00 98.50 95 SER A O 1
ATOM 759 N N . LEU A 1 96 ? 9.265 7.871 -10.686 1.00 98.25 96 LEU A N 1
ATOM 760 C CA . LEU A 1 96 ? 9.725 8.162 -12.047 1.00 98.25 96 LEU A CA 1
ATOM 761 C C . LEU A 1 96 ? 9.197 7.154 -13.076 1.00 98.25 96 LEU A C 1
ATOM 763 O O . LEU A 1 96 ? 9.423 7.324 -14.273 1.00 98.25 96 LEU A O 1
ATOM 767 N N . GLN A 1 97 ? 8.516 6.100 -12.627 1.00 97.94 97 GLN A N 1
ATOM 768 C CA . GLN A 1 97 ? 7.891 5.135 -13.522 1.00 97.94 97 GLN A CA 1
ATOM 769 C C . GLN A 1 97 ? 6.591 5.694 -14.101 1.00 97.94 97 GLN A C 1
ATOM 771 O O . GLN A 1 97 ? 5.863 6.440 -13.445 1.00 97.94 97 GLN A O 1
ATOM 776 N N . ALA A 1 98 ? 6.285 5.309 -15.339 1.00 97.56 98 ALA A N 1
ATOM 777 C CA . ALA A 1 98 ? 4.993 5.610 -15.937 1.00 97.56 98 ALA A CA 1
ATOM 778 C C . ALA A 1 98 ? 3.885 4.809 -15.238 1.00 97.56 98 ALA A C 1
ATOM 780 O O . ALA A 1 98 ? 4.114 3.686 -14.788 1.00 97.56 98 ALA A O 1
ATOM 781 N N . ALA A 1 99 ? 2.671 5.361 -15.188 1.00 97.06 99 ALA A N 1
ATOM 782 C CA . ALA A 1 99 ? 1.504 4.588 -14.779 1.00 97.06 99 ALA A CA 1
ATOM 783 C C . ALA A 1 99 ? 1.326 3.367 -15.711 1.00 97.06 99 ALA A C 1
ATOM 785 O O . ALA A 1 99 ? 1.537 3.503 -16.920 1.00 97.06 99 ALA A O 1
ATOM 786 N N . PRO A 1 100 ? 0.944 2.187 -15.188 1.00 97.44 100 PRO A N 1
ATOM 787 C CA . PRO A 1 100 ? 0.521 1.907 -13.808 1.00 97.44 100 PRO A CA 1
ATOM 788 C C . PRO A 1 100 ? 1.668 1.611 -12.816 1.00 97.44 100 PRO A C 1
ATOM 790 O O . PRO A 1 100 ? 1.425 1.405 -11.627 1.00 97.44 100 PRO A O 1
ATOM 793 N N . SER A 1 101 ? 2.923 1.605 -13.266 1.00 98.25 101 SER A N 1
ATOM 794 C CA . SER A 1 101 ? 4.081 1.132 -12.491 1.00 98.25 101 SER A CA 1
ATOM 795 C C . SER A 1 101 ? 4.624 2.087 -11.431 1.00 98.25 101 SER A C 1
ATOM 797 O O . SER A 1 101 ? 5.689 1.864 -10.862 1.00 98.25 101 SER A O 1
ATOM 799 N N . ASN A 1 102 ? 3.850 3.110 -11.087 1.00 98.50 102 ASN A N 1
ATOM 800 C CA . ASN A 1 102 ? 4.106 4.006 -9.966 1.00 98.50 102 ASN A CA 1
ATOM 801 C C . ASN A 1 102 ? 3.056 3.904 -8.845 1.00 98.50 102 ASN A C 1
ATOM 803 O O . ASN A 1 102 ? 3.174 4.631 -7.864 1.00 98.50 102 ASN A O 1
ATOM 807 N N . THR A 1 103 ? 2.047 3.028 -8.949 1.00 98.75 103 THR A N 1
ATOM 808 C CA . THR A 1 103 ? 0.999 2.885 -7.921 1.00 98.75 103 THR A CA 1
ATOM 809 C C . THR A 1 103 ? 0.839 1.438 -7.475 1.00 98.75 103 THR A C 1
ATOM 811 O O . THR A 1 103 ? 0.688 0.539 -8.296 1.00 98.75 103 THR A O 1
ATOM 814 N N . LEU A 1 104 ? 0.914 1.198 -6.164 1.00 98.81 104 LEU A N 1
ATOM 815 C CA . LEU A 1 104 ? 0.959 -0.144 -5.578 1.00 98.81 104 LEU A CA 1
ATOM 816 C C . LEU A 1 104 ? -0.350 -0.918 -5.775 1.00 98.81 104 LEU A C 1
ATOM 818 O O . LEU A 1 104 ? -1.443 -0.357 -5.685 1.00 98.81 104 LEU A O 1
ATOM 822 N N . ALA A 1 105 ? -0.234 -2.238 -5.948 1.00 98.62 105 ALA A N 1
ATOM 823 C CA . ALA A 1 105 ? -1.380 -3.138 -5.846 1.00 98.62 105 ALA A CA 1
ATOM 824 C C . ALA A 1 105 ? -2.021 -3.037 -4.449 1.00 98.62 105 ALA A C 1
ATOM 826 O O . ALA A 1 105 ? -1.309 -2.834 -3.458 1.00 98.62 105 ALA A O 1
ATOM 827 N N . GLN A 1 106 ? -3.342 -3.195 -4.362 1.00 98.50 106 GLN A N 1
ATOM 828 C CA . GLN A 1 106 ? -4.112 -2.992 -3.133 1.00 98.50 106 GLN A CA 1
ATOM 829 C C . GLN A 1 106 ? -5.100 -4.123 -2.846 1.00 98.50 106 GLN A C 1
ATOM 831 O O . GLN A 1 106 ? -5.617 -4.756 -3.766 1.00 98.50 106 GLN A O 1
ATOM 836 N N . LEU A 1 107 ? -5.421 -4.317 -1.571 1.00 98.56 107 LEU A N 1
ATOM 837 C CA . LEU A 1 107 ? -6.564 -5.117 -1.138 1.00 98.56 107 LEU A CA 1
ATOM 838 C C . LEU A 1 107 ? -7.730 -4.192 -0.798 1.00 98.56 107 LEU A C 1
ATOM 840 O O . LEU A 1 107 ? -7.537 -3.126 -0.211 1.00 98.56 107 LEU A O 1
ATOM 844 N N . ASN A 1 108 ? -8.933 -4.632 -1.155 1.00 97.81 108 ASN A N 1
ATOM 845 C CA . ASN A 1 108 ? -10.170 -3.963 -0.774 1.00 97.81 108 ASN A CA 1
ATOM 846 C C . ASN A 1 108 ? -10.760 -4.649 0.456 1.00 97.81 108 ASN A C 1
ATOM 848 O O . ASN A 1 108 ? -10.527 -5.840 0.679 1.00 97.81 108 ASN A O 1
ATOM 852 N N . PHE A 1 109 ? -11.544 -3.899 1.223 1.00 97.69 109 PHE A N 1
ATOM 853 C CA . PHE A 1 109 ? -12.159 -4.400 2.442 1.00 97.69 109 PHE A CA 1
ATOM 854 C C . PHE A 1 109 ? -13.674 -4.268 2.428 1.00 97.69 109 PHE A C 1
ATOM 856 O O . PHE A 1 109 ? -14.222 -3.349 1.820 1.00 97.69 109 PHE A O 1
ATOM 863 N N . GLU A 1 110 ? -14.316 -5.133 3.199 1.00 97.25 110 GLU A N 1
ATOM 864 C CA . GLU A 1 110 ? -15.687 -4.977 3.671 1.00 97.25 110 GLU A CA 1
ATOM 865 C C . GLU A 1 110 ? -15.731 -5.098 5.199 1.00 97.25 110 GLU A C 1
A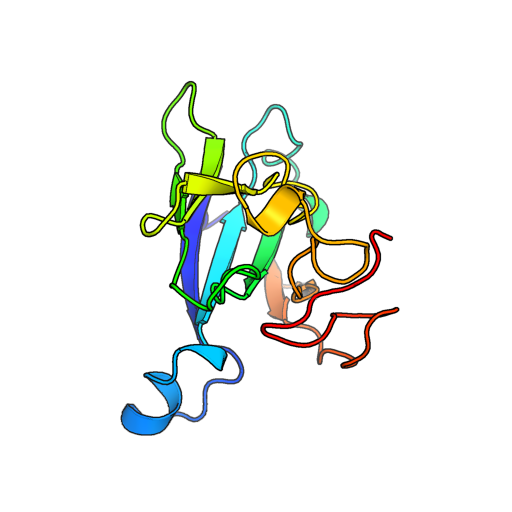TOM 867 O O . GLU A 1 110 ? -14.808 -5.632 5.819 1.00 97.25 110 GLU A O 1
ATOM 872 N N . VAL A 1 111 ? -16.787 -4.565 5.813 1.00 94.81 111 VAL A N 1
ATOM 873 C CA . VAL A 1 111 ? -17.066 -4.744 7.242 1.00 94.81 111 VAL A CA 1
ATOM 874 C C . VAL A 1 111 ? -18.392 -5.473 7.369 1.00 94.81 111 VAL A C 1
ATOM 876 O O . VAL A 1 111 ? -19.375 -5.063 6.751 1.00 94.81 111 VAL A O 1
ATOM 879 N N . ASP A 1 112 ? -18.412 -6.547 8.151 1.00 93.88 112 ASP A N 1
ATOM 880 C CA . ASP A 1 112 ? -19.635 -7.305 8.409 1.00 93.88 112 ASP A CA 1
ATOM 881 C C . ASP A 1 112 ? -20.501 -6.673 9.517 1.00 93.88 112 ASP A C 1
ATOM 883 O O . ASP A 1 112 ? -20.166 -5.642 10.105 1.00 93.88 112 ASP A O 1
ATOM 887 N N . ALA A 1 113 ? -21.649 -7.295 9.802 1.00 93.81 113 ALA A N 1
ATOM 888 C CA . ALA A 1 113 ? -22.596 -6.811 10.807 1.00 93.81 113 ALA A CA 1
ATOM 889 C C . ALA A 1 113 ? -22.032 -6.811 12.242 1.00 93.81 113 ALA A C 1
ATOM 891 O O . ALA A 1 113 ? -22.502 -6.038 13.079 1.00 93.81 113 ALA A O 1
ATOM 892 N N . ASP A 1 114 ? -21.022 -7.639 12.511 1.00 92.56 114 ASP A N 1
ATOM 893 C CA . ASP A 1 114 ? -20.361 -7.755 13.813 1.00 92.56 114 ASP A CA 1
ATOM 894 C C . ASP A 1 114 ? -19.163 -6.793 13.940 1.00 92.56 114 ASP A C 1
ATOM 896 O O . ASP A 1 114 ? -18.570 -6.644 15.014 1.00 92.56 114 ASP A O 1
ATOM 900 N N . GLY A 1 115 ? -18.826 -6.079 12.862 1.00 90.00 115 GLY A N 1
ATOM 901 C CA . GLY A 1 115 ? -17.752 -5.096 12.824 1.00 90.00 115 GLY A CA 1
ATOM 902 C C . GLY A 1 115 ? -16.372 -5.691 12.542 1.00 90.00 115 GLY A C 1
ATOM 903 O O . GLY A 1 115 ? -15.369 -5.011 12.796 1.00 90.00 115 GLY A O 1
ATOM 904 N N . PHE A 1 116 ? -16.289 -6.925 12.036 1.00 92.88 116 PHE A N 1
ATOM 905 C CA . PHE A 1 116 ? -15.034 -7.503 11.559 1.00 92.88 116 PHE A CA 1
ATOM 906 C C . PHE A 1 116 ? -14.700 -6.991 10.162 1.00 92.88 116 PHE A C 1
ATOM 908 O O . PHE A 1 116 ? -15.572 -6.822 9.313 1.00 92.88 116 PHE A O 1
ATOM 915 N N . LEU A 1 117 ? -13.411 -6.740 9.937 1.00 94.81 117 LEU A N 1
ATOM 916 C CA . LEU A 1 117 ? -12.880 -6.282 8.660 1.00 94.81 117 LEU A CA 1
ATOM 917 C C . LEU A 1 117 ? -12.417 -7.489 7.841 1.00 94.81 117 LEU A C 1
ATOM 919 O O . LEU A 1 117 ? -11.537 -8.231 8.282 1.00 94.81 117 LEU A O 1
ATOM 923 N N . TRP A 1 118 ? -12.963 -7.648 6.642 1.00 96.31 118 TRP A N 1
ATOM 924 C CA . TRP A 1 118 ? -12.659 -8.750 5.734 1.00 96.31 118 TRP A CA 1
ATOM 925 C C . TRP A 1 118 ? -11.973 -8.243 4.475 1.00 96.31 118 TRP A C 1
ATOM 927 O O . TRP A 1 118 ? -12.330 -7.193 3.947 1.00 96.31 118 TRP A O 1
ATOM 937 N N . VAL A 1 119 ? -10.988 -8.997 3.981 1.00 97.62 119 VAL A N 1
ATOM 938 C CA . VAL A 1 119 ? -10.399 -8.757 2.659 1.00 97.62 119 VAL A CA 1
ATOM 939 C C . VAL A 1 119 ? -11.344 -9.316 1.604 1.00 97.62 119 VAL A C 1
ATOM 941 O O . VAL A 1 119 ? -11.595 -10.522 1.576 1.00 97.62 119 VAL A O 1
ATOM 944 N N . LEU A 1 120 ? -11.813 -8.454 0.706 1.00 97.19 120 LEU A N 1
ATOM 945 C CA . LEU A 1 120 ? -12.552 -8.884 -0.475 1.00 97.19 120 LEU A CA 1
ATOM 946 C C . LEU A 1 120 ? -11.612 -9.643 -1.424 1.00 97.19 120 LEU A C 1
ATOM 948 O O . LEU A 1 120 ? -10.477 -9.194 -1.621 1.00 97.19 120 LEU A O 1
ATOM 952 N N . PRO A 1 121 ? -12.060 -10.752 -2.046 1.00 96.19 121 PRO A N 1
ATOM 953 C CA . PRO A 1 121 ? -11.279 -11.443 -3.065 1.00 96.19 121 PRO A CA 1
ATOM 954 C C . PRO A 1 121 ? -10.807 -10.459 -4.150 1.00 96.19 121 PRO A C 1
ATOM 956 O O . PRO A 1 121 ? -11.645 -9.810 -4.780 1.00 96.19 121 PRO A O 1
ATOM 959 N N . PRO A 1 122 ? -9.489 -10.300 -4.359 1.00 96.94 122 PRO A N 1
ATOM 960 C CA . PRO A 1 122 ? -8.977 -9.322 -5.305 1.00 96.94 122 PRO A CA 1
ATOM 961 C C . PRO A 1 122 ? -9.196 -9.780 -6.746 1.00 96.94 122 PRO A C 1
ATOM 963 O O . PRO A 1 122 ? -8.942 -10.935 -7.097 1.00 96.94 122 PRO A O 1
ATOM 966 N N . THR A 1 123 ? -9.575 -8.836 -7.602 1.00 97.38 123 THR A N 1
ATOM 967 C CA . THR A 1 123 ? -9.527 -8.998 -9.055 1.00 97.38 123 THR A CA 1
ATOM 968 C C . THR A 1 123 ? -8.169 -8.504 -9.528 1.00 97.38 123 THR A C 1
ATOM 970 O O . THR A 1 123 ? -7.876 -7.309 -9.492 1.00 97.38 123 THR A O 1
ATOM 973 N N . TRP A 1 124 ? -7.295 -9.426 -9.927 1.00 97.06 124 TRP A N 1
ATOM 974 C CA . TRP A 1 124 ? -5.952 -9.065 -10.374 1.00 97.06 124 TRP A CA 1
ATOM 975 C C . TRP A 1 124 ? -5.973 -8.482 -11.785 1.00 97.06 124 TRP A C 1
ATOM 977 O O . TRP A 1 124 ? -6.438 -9.115 -12.730 1.00 97.06 124 TRP A O 1
ATOM 987 N N . GLY A 1 125 ? -5.416 -7.284 -11.923 1.00 97.81 125 GLY A N 1
ATOM 988 C CA . GLY A 1 125 ? -5.415 -6.531 -13.170 1.00 97.81 125 GLY A CA 1
ATOM 989 C C . GLY A 1 125 ? -5.036 -5.080 -12.921 1.00 97.81 125 GLY A C 1
ATOM 990 O O . GLY A 1 125 ? -5.333 -4.523 -11.868 1.00 97.81 125 GLY A O 1
ATOM 991 N N . VAL A 1 126 ? -4.365 -4.445 -13.884 1.00 97.88 126 VAL A N 1
ATOM 992 C CA . VAL A 1 126 ? -3.886 -3.058 -13.726 1.00 97.88 126 VAL A CA 1
ATOM 993 C C . VAL A 1 126 ? -5.015 -2.037 -13.576 1.00 97.88 126 VAL A C 1
ATOM 995 O O . VAL A 1 126 ? -4.766 -0.959 -13.054 1.00 97.88 126 VAL A O 1
ATOM 998 N N . ASN A 1 127 ? -6.234 -2.369 -14.004 1.00 97.56 127 ASN A N 1
ATOM 999 C CA . ASN A 1 127 ? -7.422 -1.521 -13.855 1.00 97.56 127 ASN A CA 1
ATOM 1000 C C . ASN A 1 127 ? -8.236 -1.839 -12.584 1.00 97.56 127 ASN A C 1
ATOM 1002 O O . ASN A 1 127 ? -9.240 -1.183 -12.338 1.00 97.56 127 ASN A O 1
ATOM 1006 N N . ASP A 1 128 ? -7.806 -2.830 -11.798 1.00 97.50 128 ASP A N 1
ATOM 1007 C CA . ASP A 1 128 ? -8.506 -3.346 -10.620 1.00 97.50 128 ASP A CA 1
ATOM 1008 C C . ASP A 1 128 ? -7.580 -3.277 -9.384 1.00 97.50 128 ASP A C 1
ATOM 1010 O O . ASP A 1 128 ? -7.036 -2.220 -9.054 1.00 97.50 128 ASP A O 1
ATOM 1014 N N . ASN A 1 129 ? -7.339 -4.398 -8.690 1.00 98.25 129 ASN A N 1
ATOM 1015 C CA . ASN A 1 129 ? -6.473 -4.456 -7.506 1.00 98.25 129 ASN A CA 1
ATOM 1016 C C . ASN A 1 129 ? -4.977 -4.310 -7.826 1.00 98.25 129 ASN A C 1
ATOM 1018 O O . ASN A 1 129 ? -4.171 -4.134 -6.911 1.00 98.25 129 ASN A O 1
ATOM 1022 N N . GLY A 1 130 ? -4.594 -4.356 -9.100 1.00 98.19 130 GLY A N 1
ATOM 1023 C CA . GLY A 1 130 ? -3.215 -4.272 -9.565 1.00 98.19 130 GLY A CA 1
ATOM 1024 C C . GLY A 1 130 ? -2.538 -5.613 -9.766 1.00 98.19 130 GLY A C 1
ATOM 1025 O O . GLY A 1 130 ? -3.114 -6.677 -9.565 1.00 98.19 130 GLY A O 1
ATOM 1026 N N . VAL A 1 131 ? -1.280 -5.544 -10.182 1.00 98.25 131 VAL A N 1
ATOM 1027 C CA . VAL A 1 131 ? -0.380 -6.693 -10.275 1.00 98.25 131 VAL A CA 1
ATOM 1028 C C . VAL A 1 131 ? 0.760 -6.466 -9.290 1.00 98.25 131 VAL A C 1
ATOM 1030 O O . VAL A 1 131 ? 1.429 -5.431 -9.327 1.00 98.25 131 VAL A O 1
ATOM 1033 N N . ILE A 1 132 ? 0.973 -7.410 -8.374 1.00 98.38 132 ILE A N 1
ATOM 1034 C CA . ILE A 1 132 ? 1.992 -7.284 -7.326 1.00 98.38 132 ILE A CA 1
ATOM 1035 C C . ILE A 1 132 ? 3.377 -7.121 -7.967 1.00 98.38 132 ILE A C 1
ATOM 1037 O O . ILE A 1 132 ? 3.767 -7.903 -8.828 1.00 98.38 132 ILE A O 1
ATOM 1041 N N . GLY A 1 133 ? 4.107 -6.077 -7.564 1.00 97.12 133 GLY A N 1
ATOM 1042 C CA . GLY A 1 133 ? 5.418 -5.737 -8.127 1.00 97.12 133 GLY A CA 1
ATOM 1043 C C . GLY A 1 133 ? 5.394 -5.020 -9.484 1.00 97.12 133 GLY A C 1
ATOM 1044 O O . GLY A 1 133 ? 6.456 -4.586 -9.925 1.00 97.12 133 GLY A O 1
ATOM 1045 N N . TYR A 1 134 ? 4.227 -4.850 -10.118 1.00 98.00 134 TYR A N 1
ATOM 1046 C CA . TYR A 1 134 ? 4.077 -4.103 -11.377 1.00 98.00 134 TYR A CA 1
ATOM 1047 C C . TYR A 1 134 ? 3.172 -2.872 -11.260 1.00 98.00 134 TYR A C 1
ATOM 1049 O O . TYR A 1 134 ? 3.444 -1.884 -11.926 1.00 98.00 134 TYR A O 1
ATOM 1057 N N . GLY A 1 135 ? 2.146 -2.901 -10.406 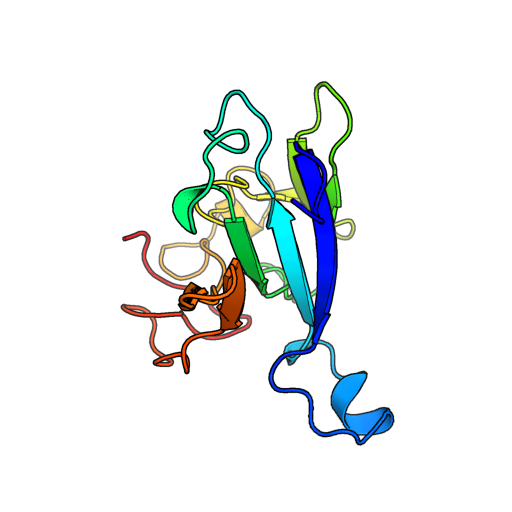1.00 98.12 135 GLY A N 1
ATOM 1058 C CA . GLY A 1 135 ? 1.312 -1.748 -10.060 1.00 98.12 135 GLY A CA 1
ATOM 1059 C C . GLY A 1 135 ? -0.122 -1.776 -10.602 1.00 98.12 135 GLY A C 1
ATOM 1060 O O . GLY A 1 135 ? -0.614 -2.815 -11.053 1.00 98.12 135 GLY A O 1
ATOM 1061 N N . ARG A 1 136 ? -0.810 -0.633 -10.505 1.00 98.31 136 ARG A N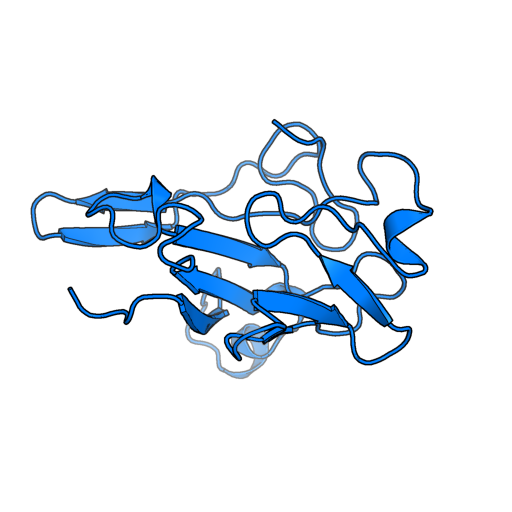 1
ATOM 1062 C CA . ARG A 1 136 ? -2.188 -0.389 -10.977 1.00 98.31 136 ARG A CA 1
ATOM 1063 C C . ARG A 1 136 ? -2.388 1.053 -11.437 1.00 98.31 136 ARG A C 1
ATOM 1065 O O . ARG A 1 136 ? -1.603 1.931 -11.100 1.00 98.31 136 ARG A O 1
ATOM 1072 N N . PHE A 1 137 ? -3.456 1.327 -12.170 1.00 97.88 137 PHE A N 1
ATOM 1073 C CA . PHE A 1 137 ? -3.922 2.694 -12.361 1.00 97.88 137 PHE A CA 1
ATOM 1074 C C . PHE A 1 137 ? -4.570 3.209 -11.070 1.00 97.88 137 PHE A C 1
ATOM 1076 O O . PHE A 1 137 ? -5.143 2.448 -10.284 1.00 97.88 137 PHE A O 1
ATOM 1083 N N . ALA A 1 138 ? -4.422 4.507 -10.808 1.00 87.38 138 ALA A N 1
ATOM 1084 C CA . ALA A 1 138 ? -5.152 5.159 -9.732 1.00 87.38 138 ALA A CA 1
ATOM 1085 C C . ALA A 1 138 ? -6.634 5.256 -10.122 1.00 87.38 138 ALA A C 1
ATOM 1087 O O . ALA A 1 138 ? -6.947 5.772 -11.194 1.00 87.38 138 ALA A O 1
ATOM 1088 N N . SER A 1 139 ? -7.505 4.709 -9.273 1.00 69.81 139 SER A N 1
ATOM 1089 C CA . SER A 1 139 ? -8.964 4.841 -9.342 1.00 69.81 139 SER A CA 1
ATOM 1090 C C . SER A 1 139 ? -9.433 6.148 -8.723 1.00 69.81 139 SER A C 1
ATOM 1092 O O . SER A 1 139 ? -8.882 6.468 -7.641 1.00 69.81 139 SER A O 1
#

Sequence (139 aa):
KTFPINHSEVITYPSTGDPALDAEAFRKWQFIRLPQELGGDKQDVSSFRAYSMVCLHLWCLWKYWPEEGRKRGECPCHGSMYDPTTGTAFAGPASLQAAPSNTLAQLNFEVDADGFLWVLPPTWGVNDNGVIGYGRFAS

Radius of gyration: 14.31 Å; chains: 1; bounding box: 39×38×34 Å

Foldseek 3Di:
DPADALDWDKDFPPDDVDPVVSPDLQRIKIKTQAHVVQPSPDLFQLRIWIFRLQQLPHGAGWYADSDPVGRWIFRPPFTFIADRNFQFTPDTPLNVDDPPSRHTQTWGWHADPVGDIDTDDWDEDQDTSYDHNRGHDGD

Secondary structure (DSSP, 8-state):
--SPTTEEEEEESS--S-HHHHT-GGGEEEEEEPPGGGTTTSSSGGGEEEEESB-TTT--B-EEE-STTT-EEE-TTT--EE-TTT-BEEESGGGGSPTTTTB--EE-EEE-TT--EEEPPP--BTTTTBBTTTB----